Protein AF-A0A0K8PB11-F1 (afdb_monomer_lite)

Secondary structure (DSSP, 8-state):
--HHHHHHHHHHHHHHHHHHTTSS--S-----PPP-HHHHHHHTT--HHHHHHHHTS-HHHHHHHHTTTT---TTTSSSSSS---

Organism: NCBI:txid1678840

Radius of gyration: 20.56 Å; chains: 1; bounding box: 50×30×47 Å

pLDDT: mean 79.27, std 18.61, range [37.53, 96.06]

Structure (mmCIF, N/CA/C/O backbone):
data_AF-A0A0K8PB11-F1
#
_entry.id   AF-A0A0K8PB11-F1
#
loop_
_atom_site.group_PDB
_atom_site.id
_atom_site.type_symbol
_atom_site.label_atom_id
_atom_site.label_alt_id
_atom_site.label_comp_id
_atom_site.label_asym_id
_atom_site.label_entity_id
_atom_site.label_seq_id
_atom_site.pdbx_PDB_ins_code
_atom_site.Cartn_x
_atom_site.Cartn_y
_atom_site.Cartn_z
_atom_site.occupancy
_atom_site.B_iso_or_equiv
_atom_site.auth_seq_id
_atom_site.auth_comp_id
_atom_site.auth_asym_id
_atom_site.auth_atom_id
_atom_site.pdbx_PDB_model_num
ATOM 1 N N . MET A 1 1 ? 10.533 -21.710 -33.612 1.00 58.44 1 MET A N 1
ATOM 2 C CA . MET A 1 1 ? 9.920 -20.934 -32.506 1.00 58.44 1 MET A CA 1
ATOM 3 C C . MET A 1 1 ? 10.759 -20.989 -31.222 1.00 58.44 1 MET A C 1
ATOM 5 O O . MET A 1 1 ? 10.310 -21.515 -30.213 1.00 58.44 1 MET A O 1
ATOM 9 N N . LYS A 1 2 ? 11.985 -20.455 -31.243 1.00 62.25 2 LYS A N 1
ATOM 10 C CA . LYS A 1 2 ? 12.788 -20.207 -30.025 1.00 62.25 2 LYS A CA 1
ATOM 11 C C . LYS A 1 2 ? 13.532 -18.874 -30.134 1.00 62.25 2 LYS A C 1
ATOM 13 O O . LYS A 1 2 ? 13.569 -18.130 -29.166 1.00 62.25 2 LYS A O 1
ATOM 18 N N . ASN A 1 3 ? 14.005 -18.544 -31.336 1.00 77.31 3 ASN A N 1
ATOM 19 C CA . ASN A 1 3 ? 14.771 -17.322 -31.578 1.00 77.31 3 ASN A CA 1
ATOM 20 C C . ASN A 1 3 ? 13.914 -16.055 -31.475 1.00 77.31 3 ASN A C 1
ATOM 22 O O . ASN A 1 3 ? 14.279 -15.167 -30.731 1.00 77.31 3 ASN A O 1
ATOM 26 N N . GLU A 1 4 ? 12.739 -15.991 -32.107 1.00 88.12 4 GLU A N 1
ATOM 27 C CA . GLU A 1 4 ? 11.883 -14.786 -32.050 1.00 88.12 4 GLU A CA 1
ATOM 28 C C . GLU A 1 4 ? 11.462 -14.408 -30.622 1.00 88.12 4 GLU A C 1
ATOM 30 O O . GLU A 1 4 ? 11.446 -13.235 -30.263 1.00 88.12 4 GLU A O 1
ATOM 35 N N . LEU A 1 5 ? 11.170 -15.406 -29.781 1.00 90.31 5 LEU A N 1
ATOM 36 C CA . LEU A 1 5 ? 10.851 -15.171 -28.374 1.00 90.31 5 LEU A CA 1
ATOM 37 C C . LEU A 1 5 ? 12.078 -14.679 -27.597 1.00 90.31 5 LEU A C 1
ATOM 39 O O . LEU A 1 5 ? 11.960 -13.770 -26.783 1.00 90.31 5 LEU A O 1
ATOM 43 N N . PHE A 1 6 ? 13.245 -15.280 -27.838 1.00 91.50 6 PHE A N 1
ATOM 44 C CA . PHE A 1 6 ? 14.493 -14.878 -27.197 1.00 91.50 6 PHE A CA 1
ATOM 45 C C . PHE A 1 6 ? 14.882 -13.442 -27.571 1.00 91.50 6 PHE A C 1
ATOM 47 O O . PHE A 1 6 ? 15.143 -12.634 -26.683 1.00 91.50 6 PHE A O 1
ATOM 54 N N . GLU A 1 7 ? 14.819 -13.100 -28.859 1.00 94.25 7 GLU A N 1
ATOM 55 C CA . GLU A 1 7 ? 15.077 -11.743 -29.350 1.00 94.25 7 GLU A CA 1
ATOM 56 C C . GLU A 1 7 ? 14.092 -10.734 -28.748 1.00 94.25 7 GLU A C 1
ATOM 58 O O . GLU A 1 7 ? 14.509 -9.696 -28.234 1.00 94.25 7 GLU A O 1
ATOM 63 N N . GLY A 1 8 ? 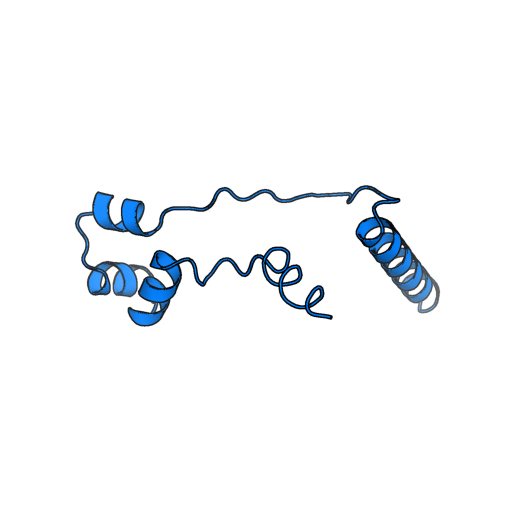12.797 -11.068 -28.697 1.00 93.19 8 GLY A N 1
ATOM 64 C CA . GLY A 1 8 ? 11.791 -10.207 -28.069 1.00 93.19 8 GLY A CA 1
ATOM 65 C C . GLY A 1 8 ? 12.033 -9.979 -26.571 1.00 93.19 8 GLY A C 1
ATOM 66 O O . GLY A 1 8 ? 11.802 -8.883 -26.055 1.00 93.19 8 GLY A O 1
ATOM 67 N N . LEU A 1 9 ? 12.557 -10.981 -25.857 1.00 94.75 9 LEU A N 1
ATOM 68 C CA . LEU A 1 9 ? 12.944 -10.830 -24.452 1.00 94.75 9 LEU A CA 1
ATOM 69 C C . LEU A 1 9 ? 14.167 -9.918 -24.299 1.00 94.75 9 LEU A C 1
ATOM 71 O O . LEU A 1 9 ? 14.137 -9.008 -23.466 1.00 94.75 9 LEU A O 1
ATOM 75 N N . CYS A 1 10 ? 15.208 -10.113 -25.112 1.00 94.62 10 CYS A N 1
ATOM 76 C CA . CYS A 1 10 ? 16.384 -9.242 -25.137 1.00 94.62 10 CYS A CA 1
ATOM 77 C C . CYS A 1 10 ? 16.005 -7.787 -25.441 1.00 94.62 10 CYS A C 1
ATOM 79 O O . CYS A 1 10 ? 16.478 -6.866 -24.769 1.00 94.62 10 CYS A O 1
ATOM 81 N N . GLU A 1 11 ? 15.099 -7.573 -26.393 1.00 94.75 11 GLU A N 1
ATOM 82 C CA . GLU A 1 11 ? 14.581 -6.248 -26.715 1.00 94.75 11 GLU A CA 1
ATOM 83 C C . GLU A 1 11 ? 13.844 -5.623 -25.520 1.00 94.75 11 GLU A C 1
ATOM 85 O O . GLU A 1 11 ? 14.141 -4.490 -25.135 1.00 94.75 11 GLU A O 1
ATOM 90 N N . SER A 1 12 ? 12.949 -6.373 -24.868 1.00 91.25 12 SER A N 1
ATOM 91 C CA . SER A 1 12 ? 12.206 -5.884 -23.697 1.00 91.25 12 SER A CA 1
ATOM 92 C C . SER A 1 12 ? 13.123 -5.486 -22.529 1.00 91.25 12 SER A C 1
ATOM 94 O O . SER A 1 12 ? 12.871 -4.489 -21.847 1.00 91.25 12 SER A O 1
ATOM 96 N N . LEU A 1 13 ? 14.233 -6.209 -22.329 1.00 94.25 13 LEU A N 1
ATOM 97 C CA . LEU A 1 13 ? 15.239 -5.886 -21.315 1.00 94.25 13 LEU A CA 1
ATOM 98 C C . LEU A 1 13 ? 15.991 -4.598 -21.6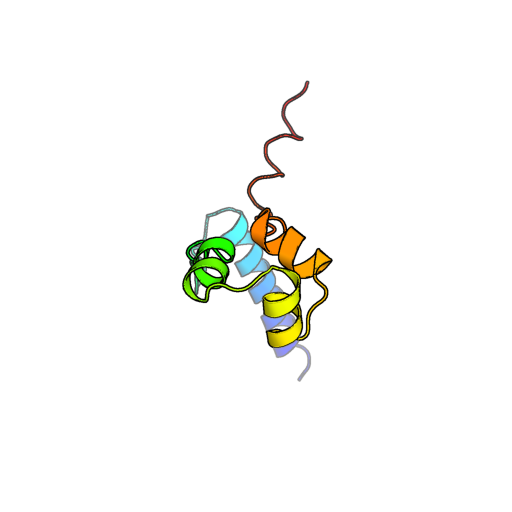55 1.00 94.25 13 LEU A C 1
ATOM 100 O O . LEU A 1 13 ? 16.163 -3.739 -20.790 1.00 94.25 13 LEU A O 1
ATOM 104 N N . ASN A 1 14 ? 16.387 -4.421 -22.916 1.00 94.81 14 ASN A N 1
ATOM 105 C CA . ASN A 1 14 ? 17.028 -3.187 -23.370 1.00 94.81 14 ASN A CA 1
ATOM 106 C C . ASN A 1 14 ? 16.100 -1.974 -23.207 1.00 94.81 14 ASN A C 1
ATOM 108 O O . ASN A 1 14 ? 16.532 -0.919 -22.732 1.00 94.81 14 ASN A O 1
ATOM 112 N N . GLN A 1 15 ? 14.812 -2.135 -23.523 1.00 93.00 15 GLN A N 1
ATOM 113 C CA . GLN A 1 15 ? 13.791 -1.112 -23.289 1.00 93.00 15 GLN A CA 1
ATOM 114 C C . GLN A 1 15 ? 13.652 -0.787 -21.792 1.00 93.00 15 GLN A C 1
ATOM 116 O O . GLN A 1 15 ? 13.612 0.388 -21.425 1.00 93.00 15 GLN A O 1
ATOM 121 N N . ALA A 1 16 ? 13.653 -1.796 -2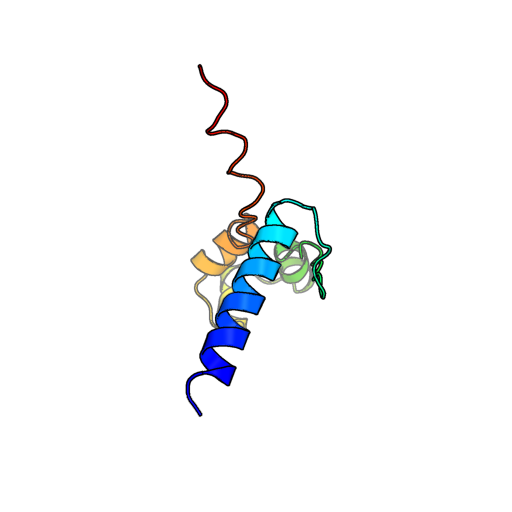0.913 1.00 90.56 16 ALA A N 1
ATOM 122 C CA . ALA A 1 16 ? 13.615 -1.593 -19.464 1.00 90.56 16 ALA A CA 1
ATOM 123 C C . ALA A 1 16 ? 14.838 -0.811 -18.947 1.00 90.56 16 ALA A C 1
ATOM 125 O O . ALA A 1 16 ? 14.681 0.116 -18.150 1.00 90.56 16 ALA A O 1
ATOM 126 N N . ILE A 1 17 ? 16.043 -1.117 -19.445 1.00 92.06 17 ILE A N 1
ATOM 127 C CA . ILE A 1 17 ? 17.278 -0.396 -19.092 1.00 92.06 17 ILE A CA 1
ATOM 128 C C . ILE A 1 17 ? 17.205 1.072 -19.537 1.00 92.06 17 ILE A C 1
ATOM 130 O O . ILE A 1 17 ? 17.580 1.966 -18.777 1.00 92.06 17 ILE A O 1
ATOM 134 N N . ALA A 1 18 ? 16.722 1.340 -20.752 1.00 91.88 18 ALA A N 1
ATOM 135 C CA . ALA A 1 18 ? 16.568 2.704 -21.261 1.00 91.88 18 ALA A CA 1
ATOM 136 C C . ALA A 1 18 ? 15.533 3.514 -20.458 1.00 91.88 18 ALA A C 1
ATOM 138 O O . ALA A 1 18 ? 15.735 4.700 -20.190 1.00 91.88 18 ALA A O 1
ATOM 139 N N . ILE A 1 19 ? 14.445 2.866 -20.026 1.00 90.44 19 ILE A N 1
ATOM 140 C CA . ILE A 1 19 ? 13.436 3.474 -19.152 1.00 90.44 19 ILE A CA 1
ATOM 141 C C . ILE A 1 19 ? 14.031 3.831 -17.785 1.00 90.44 19 ILE A C 1
ATOM 143 O O . ILE A 1 19 ? 13.809 4.939 -17.297 1.00 90.44 19 ILE A O 1
ATOM 147 N N . GLU A 1 20 ? 14.810 2.932 -17.179 1.00 86.94 20 GLU A N 1
ATOM 148 C CA . GLU A 1 20 ? 15.434 3.181 -15.872 1.00 86.94 20 GLU A CA 1
ATOM 149 C C . GLU A 1 20 ? 16.484 4.300 -15.939 1.00 86.94 20 GLU A C 1
ATOM 151 O O . GLU A 1 20 ? 16.539 5.155 -15.057 1.00 86.94 20 GLU A O 1
ATOM 156 N N . LYS A 1 21 ? 17.258 4.368 -17.033 1.00 89.69 21 LYS A N 1
ATOM 157 C CA . LYS A 1 21 ? 18.215 5.459 -17.302 1.00 89.69 21 LYS A CA 1
ATOM 158 C C . LYS A 1 21 ? 17.545 6.788 -17.683 1.00 89.69 21 LYS A C 1
ATOM 160 O O . LYS A 1 21 ? 18.238 7.789 -17.842 1.00 89.69 21 LYS A O 1
ATOM 165 N N . GLY A 1 22 ? 16.222 6.810 -17.858 1.00 88.00 22 GLY A N 1
ATOM 166 C CA . GLY A 1 22 ? 15.460 8.000 -18.243 1.00 88.00 22 GLY A CA 1
ATOM 167 C C . GLY A 1 22 ? 15.634 8.431 -19.703 1.00 88.00 22 GLY A C 1
ATOM 168 O O . GLY A 1 22 ? 15.137 9.491 -20.082 1.00 88.00 22 GLY A O 1
ATOM 169 N N . THR A 1 23 ? 16.305 7.625 -20.531 1.00 89.31 23 THR A N 1
ATOM 170 C CA . THR A 1 23 ? 16.510 7.902 -21.962 1.00 89.31 23 THR A CA 1
ATOM 171 C C . THR A 1 23 ? 15.306 7.498 -22.814 1.00 89.31 23 THR A C 1
ATOM 173 O O . THR A 1 23 ? 15.149 7.996 -23.927 1.00 89.31 23 THR A O 1
ATOM 176 N N . ALA A 1 24 ? 14.420 6.648 -22.283 1.00 88.25 24 ALA A N 1
ATOM 177 C CA . ALA A 1 24 ? 13.138 6.291 -22.883 1.00 88.25 24 ALA A CA 1
ATOM 178 C C . ALA A 1 24 ? 11.977 6.504 -21.897 1.00 88.25 24 ALA A C 1
ATOM 180 O O . ALA A 1 24 ? 12.119 6.341 -20.684 1.00 88.25 24 ALA A O 1
ATOM 181 N N . LYS A 1 25 ? 10.792 6.863 -22.410 1.00 86.50 25 LYS A N 1
ATOM 182 C CA . LYS A 1 25 ? 9.575 6.988 -21.591 1.00 86.50 25 LYS A CA 1
ATOM 183 C C . LYS A 1 25 ? 8.879 5.622 -21.481 1.00 86.50 25 LYS A C 1
ATOM 185 O O . LYS A 1 25 ? 8.722 4.962 -22.505 1.00 86.50 25 LYS A O 1
ATOM 190 N N . PRO A 1 26 ? 8.405 5.212 -20.287 1.00 87.38 26 PRO A N 1
ATOM 191 C CA . PRO A 1 26 ? 7.575 4.019 -20.156 1.00 87.38 26 PRO A CA 1
ATOM 192 C C . PRO A 1 26 ? 6.321 4.123 -21.023 1.00 87.38 26 PRO A C 1
ATOM 194 O O . PRO A 1 26 ? 5.697 5.185 -21.071 1.00 87.38 26 PRO A O 1
ATOM 197 N N . SER A 1 27 ? 5.914 3.010 -21.633 1.00 86.69 27 SER A N 1
ATOM 198 C CA . SER A 1 27 ? 4.684 2.940 -22.431 1.00 86.69 27 SER A CA 1
ATOM 199 C C . SER A 1 27 ? 3.426 3.195 -21.596 1.00 86.69 27 SER A C 1
ATOM 201 O O . SER A 1 27 ? 2.447 3.742 -22.100 1.00 86.69 27 SER A O 1
ATOM 203 N N . ARG A 1 28 ? 3.444 2.819 -20.309 1.00 83.50 28 ARG A N 1
ATOM 204 C CA . ARG A 1 28 ? 2.348 3.028 -19.355 1.00 83.50 28 ARG A CA 1
ATOM 205 C C . ARG A 1 28 ? 2.898 3.416 -17.988 1.00 83.50 28 ARG A C 1
ATOM 207 O O . ARG A 1 28 ? 3.883 2.850 -17.519 1.00 83.50 28 ARG A O 1
ATOM 214 N N . LYS A 1 29 ? 2.231 4.369 -17.340 1.00 80.50 29 LYS A N 1
ATOM 215 C CA . LYS A 1 29 ? 2.458 4.736 -15.941 1.00 80.50 29 LYS A CA 1
ATOM 216 C C . LYS A 1 29 ? 1.134 4.620 -15.204 1.00 80.50 29 LYS A C 1
ATOM 218 O O . LYS A 1 29 ? 0.132 5.145 -15.676 1.00 80.50 29 LYS A O 1
ATOM 223 N N . PHE A 1 30 ? 1.151 3.953 -14.058 1.00 77.06 30 PHE A N 1
ATOM 224 C CA . PHE A 1 30 ? 0.013 3.910 -13.152 1.00 77.06 30 PHE A CA 1
ATOM 225 C C . PHE A 1 30 ? 0.311 4.829 -11.975 1.00 77.06 30 PHE A C 1
ATOM 227 O O . PHE A 1 30 ? 1.275 4.615 -11.240 1.00 77.06 30 PHE A O 1
ATOM 234 N N . THR A 1 31 ? -0.483 5.884 -11.842 1.00 73.94 31 THR A N 1
ATOM 235 C CA . THR A 1 31 ? -0.480 6.759 -10.672 1.00 73.94 31 THR A CA 1
ATOM 236 C C . THR A 1 31 ? -1.639 6.346 -9.783 1.00 73.94 31 THR A C 1
ATOM 238 O O . THR A 1 31 ? -2.777 6.285 -10.247 1.00 73.94 31 THR A O 1
ATOM 241 N N . TYR A 1 32 ? -1.348 6.053 -8.521 1.00 68.62 32 TYR A N 1
ATOM 242 C CA . TYR A 1 32 ? -2.362 5.772 -7.516 1.00 68.62 32 TYR A CA 1
ATOM 243 C C . TYR A 1 32 ? -2.285 6.855 -6.457 1.00 68.62 32 TYR A C 1
ATOM 245 O O . TYR A 1 32 ? -1.220 7.081 -5.882 1.00 68.62 32 TYR A O 1
ATOM 253 N N . GLU A 1 33 ? -3.413 7.506 -6.203 1.00 70.12 33 GLU A N 1
ATOM 254 C CA . GLU A 1 33 ? -3.523 8.386 -5.051 1.00 70.12 33 GLU A CA 1
ATOM 255 C C . GLU A 1 33 ? -3.523 7.535 -3.776 1.00 70.12 33 GLU A C 1
ATOM 257 O O . GLU A 1 33 ? -4.203 6.500 -3.730 1.00 70.12 33 GLU A O 1
ATOM 262 N N . PRO A 1 34 ? -2.762 7.923 -2.740 1.00 70.25 34 PRO A N 1
ATOM 263 C CA . PRO A 1 34 ? -2.781 7.215 -1.474 1.00 70.25 34 PRO A CA 1
ATOM 264 C C . PRO A 1 34 ? -4.192 7.276 -0.881 1.00 70.25 34 PRO A C 1
ATOM 266 O O . PRO A 1 34 ? -4.713 8.342 -0.554 1.00 70.25 34 PRO A O 1
ATOM 269 N N . ILE A 1 35 ? -4.822 6.109 -0.747 1.00 79.06 35 ILE A N 1
ATOM 270 C CA . ILE A 1 35 ? -6.144 5.985 -0.139 1.00 79.06 35 ILE A CA 1
ATOM 271 C C . ILE A 1 35 ? -5.986 6.015 1.381 1.00 79.06 35 ILE A C 1
ATOM 273 O O . ILE A 1 35 ? -5.265 5.203 1.962 1.00 79.06 35 ILE A O 1
ATOM 277 N N . ASP A 1 36 ? -6.714 6.917 2.035 1.00 83.25 36 ASP A N 1
ATOM 278 C CA . ASP A 1 36 ? -6.802 6.957 3.491 1.00 83.25 36 ASP A CA 1
ATOM 279 C C . ASP A 1 36 ? -7.806 5.906 3.987 1.00 83.25 36 ASP A C 1
ATOM 281 O O . ASP A 1 36 ? -9.013 6.135 4.110 1.00 83.25 36 ASP A O 1
ATOM 285 N N . ILE A 1 37 ? -7.284 4.710 4.246 1.00 86.75 37 ILE A N 1
ATOM 286 C CA . ILE A 1 37 ? -8.064 3.553 4.698 1.00 86.75 37 ILE A CA 1
ATOM 287 C C . ILE A 1 37 ? -8.713 3.827 6.063 1.00 86.75 37 ILE A C 1
ATOM 289 O O . ILE A 1 37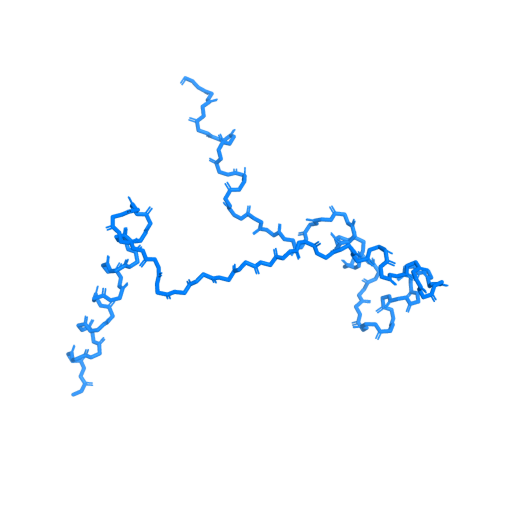 ? -9.814 3.338 6.326 1.00 86.75 37 ILE A O 1
ATOM 293 N N . ARG A 1 38 ? -8.085 4.662 6.906 1.00 87.69 38 ARG A N 1
ATOM 294 C CA . ARG A 1 38 ? -8.638 5.057 8.205 1.00 87.69 38 ARG A CA 1
ATOM 295 C C . ARG A 1 38 ? -9.906 5.883 8.019 1.00 87.69 38 ARG A C 1
ATOM 297 O O . ARG A 1 38 ? -10.920 5.553 8.629 1.00 87.69 38 ARG A O 1
ATOM 304 N N . LYS A 1 39 ? -9.886 6.880 7.126 1.00 89.12 39 LYS A N 1
ATOM 305 C CA . LYS A 1 39 ? -11.083 7.679 6.801 1.00 89.12 39 LYS A CA 1
ATOM 306 C C . LYS A 1 39 ? -12.227 6.826 6.268 1.00 89.12 39 LYS A C 1
ATOM 308 O O . LYS A 1 39 ? -13.378 7.063 6.623 1.00 89.12 39 LYS A O 1
ATOM 313 N N . ILE A 1 40 ? -11.932 5.823 5.438 1.00 90.25 40 ILE A N 1
ATOM 314 C CA . ILE A 1 40 ? -12.960 4.899 4.936 1.00 90.25 40 ILE A CA 1
ATOM 315 C C . ILE A 1 40 ? -13.571 4.108 6.094 1.00 90.25 40 ILE A C 1
ATOM 317 O O . ILE A 1 40 ? -14.791 4.030 6.198 1.00 90.25 40 ILE A O 1
ATOM 321 N N . ARG A 1 41 ? -12.743 3.555 6.986 1.00 93.31 41 ARG A N 1
ATOM 322 C CA . ARG A 1 41 ? -13.225 2.821 8.161 1.00 93.31 41 ARG A CA 1
ATOM 323 C C . ARG A 1 41 ? -14.097 3.699 9.065 1.00 93.31 41 ARG A C 1
ATOM 325 O O . ARG A 1 41 ? -15.160 3.255 9.493 1.00 93.31 41 ARG A O 1
ATOM 332 N N . GLU A 1 42 ? -13.644 4.918 9.351 1.00 91.44 42 GLU A N 1
ATOM 333 C CA . GLU A 1 42 ? -14.339 5.880 10.217 1.00 91.44 42 GLU A CA 1
ATOM 334 C C . GLU A 1 42 ? -15.660 6.353 9.613 1.00 91.44 42 GLU A C 1
ATOM 336 O O . GLU A 1 42 ? -16.645 6.435 10.331 1.00 91.44 42 GLU A O 1
ATOM 341 N N . LYS A 1 43 ? -15.736 6.539 8.289 1.00 94.38 43 LYS A N 1
ATOM 342 C CA . LYS A 1 43 ? -16.994 6.848 7.587 1.00 94.38 43 LYS A CA 1
ATOM 343 C C . LYS A 1 43 ? -18.088 5.793 7.807 1.00 94.38 43 LYS A C 1
ATOM 345 O O . LYS A 1 43 ? -19.267 6.087 7.641 1.00 94.38 43 LYS A O 1
ATOM 350 N N . HIS A 1 44 ? -17.698 4.562 8.121 1.00 91.94 44 HIS A N 1
ATOM 351 C CA . HIS A 1 44 ? -18.618 3.461 8.384 1.00 91.94 44 HIS A CA 1
ATOM 352 C C . HIS A 1 44 ? -18.825 3.185 9.882 1.00 91.94 44 HIS A C 1
ATOM 354 O O . HIS A 1 44 ? -19.481 2.197 10.206 1.00 91.94 44 HIS A O 1
ATOM 360 N N . ASP A 1 45 ? -18.264 4.006 10.780 1.00 93.19 45 ASP A N 1
ATOM 361 C CA . ASP A 1 45 ? -18.338 3.845 12.241 1.00 93.19 45 ASP A CA 1
ATOM 362 C C . ASP A 1 45 ? -17.881 2.459 12.734 1.00 93.19 45 ASP A C 1
ATOM 364 O O . ASP A 1 45 ? -18.404 1.888 13.693 1.00 93.19 45 ASP A O 1
ATOM 368 N N . LEU A 1 46 ? -16.878 1.883 12.060 1.00 93.69 46 LEU A N 1
ATOM 369 C CA . LEU A 1 46 ? -16.366 0.552 12.379 1.00 93.69 46 LEU A CA 1
ATOM 370 C C . LEU A 1 46 ? -15.075 0.616 13.193 1.00 93.69 46 LEU A C 1
ATOM 372 O O . LEU A 1 46 ? -14.127 1.342 12.875 1.00 93.69 46 LEU A O 1
ATOM 376 N N . SER A 1 47 ? -14.979 -0.249 14.202 1.00 94.56 47 SER A N 1
ATOM 377 C CA . SER A 1 47 ? -13.696 -0.547 14.841 1.00 94.56 47 SER A CA 1
ATOM 378 C C . SER A 1 47 ? -12.760 -1.279 13.874 1.00 94.56 47 SER A C 1
ATOM 380 O O . SER A 1 47 ? -13.194 -1.946 12.931 1.00 94.56 47 SER A O 1
ATOM 382 N N . GLN A 1 48 ? -11.453 -1.225 14.144 1.00 92.81 48 GLN A N 1
ATOM 383 C CA . GLN A 1 48 ? -10.445 -1.921 13.337 1.00 92.81 48 GLN A CA 1
ATOM 384 C C . GLN A 1 48 ? -10.738 -3.426 13.213 1.00 92.81 48 GLN A C 1
ATOM 386 O O . GLN A 1 48 ? -10.626 -3.993 12.132 1.00 92.81 48 GLN A O 1
ATOM 391 N N . LYS A 1 49 ? -11.190 -4.079 14.293 1.00 95.06 49 LYS A N 1
ATOM 392 C CA . LYS A 1 49 ? -11.554 -5.505 14.266 1.00 95.06 49 LYS A CA 1
ATOM 393 C C . LYS A 1 49 ? -12.763 -5.773 13.367 1.00 95.06 49 LYS A C 1
ATOM 395 O O . LYS A 1 49 ? -12.726 -6.698 12.567 1.00 95.06 49 LYS A O 1
ATOM 400 N N . GLN A 1 50 ? -13.815 -4.960 13.466 1.00 94.81 50 GLN A N 1
ATOM 401 C CA . GLN A 1 50 ? -15.016 -5.128 12.639 1.00 94.81 50 GLN A CA 1
ATOM 402 C C . GLN A 1 50 ? -14.723 -4.885 11.155 1.00 94.81 50 GLN A C 1
ATOM 404 O O . GLN A 1 50 ? -15.202 -5.634 10.306 1.00 94.81 50 GLN A O 1
ATOM 409 N N . PHE A 1 51 ? -13.919 -3.868 10.845 1.00 94.94 51 PHE A N 1
ATOM 410 C CA . PHE A 1 51 ? -13.519 -3.566 9.474 1.00 94.94 51 PHE A CA 1
ATOM 411 C C . PHE A 1 51 ? -12.618 -4.663 8.890 1.00 94.94 51 PHE A C 1
ATOM 413 O O . PHE A 1 51 ? -12.873 -5.138 7.788 1.00 94.94 51 PHE A O 1
ATOM 420 N N . ALA A 1 52 ? -11.638 -5.150 9.659 1.00 94.88 52 ALA A N 1
ATOM 421 C CA . ALA A 1 52 ? -10.778 -6.264 9.258 1.00 94.88 52 ALA A CA 1
ATOM 422 C C . ALA A 1 52 ? -11.576 -7.554 9.003 1.00 94.88 52 ALA A C 1
ATOM 424 O O . ALA A 1 52 ? -11.378 -8.201 7.977 1.00 94.88 52 ALA A O 1
ATOM 425 N N . ASN A 1 53 ? -12.542 -7.871 9.872 1.00 96.06 53 ASN A N 1
ATOM 426 C CA . ASN A 1 53 ? -13.423 -9.027 9.700 1.00 96.06 53 ASN A CA 1
ATOM 427 C C . ASN A 1 53 ? -14.270 -8.926 8.423 1.00 96.06 53 ASN A C 1
ATOM 429 O O . ASN A 1 53 ? -14.414 -9.916 7.714 1.00 96.06 53 ASN A O 1
ATOM 433 N N . LYS A 1 54 ? -14.798 -7.736 8.096 1.00 93.12 54 LYS A N 1
ATOM 434 C CA . LYS A 1 54 ? -15.549 -7.511 6.846 1.00 93.12 54 LYS A CA 1
ATOM 435 C C . LYS A 1 54 ? -14.680 -7.672 5.598 1.00 93.12 54 LYS A C 1
ATOM 437 O O . LYS A 1 54 ? -15.184 -8.107 4.571 1.00 93.12 54 LYS A O 1
ATOM 442 N N . LEU A 1 55 ? -13.399 -7.325 5.694 1.00 91.12 55 LEU A N 1
ATOM 443 C CA . LEU A 1 55 ? -12.425 -7.473 4.611 1.00 91.12 55 LEU A CA 1
ATOM 444 C C . LEU A 1 55 ? -11.772 -8.865 4.560 1.00 91.12 55 LEU A C 1
ATOM 446 O O . LEU A 1 55 ? -11.012 -9.134 3.635 1.00 91.12 55 LEU A O 1
ATOM 450 N N . GLY A 1 56 ? -12.032 -9.742 5.536 1.00 93.44 56 GLY A N 1
ATOM 451 C CA . GLY A 1 56 ? -11.413 -11.069 5.608 1.00 93.44 56 GLY A CA 1
ATOM 452 C C . GLY A 1 56 ? -9.903 -11.038 5.877 1.00 93.44 56 GLY A C 1
ATOM 453 O O . GLY A 1 56 ? -9.190 -11.957 5.484 1.00 93.44 56 GLY A O 1
ATOM 454 N N . ILE A 1 57 ? -9.400 -9.984 6.526 1.00 93.06 57 ILE A N 1
ATOM 455 C CA . ILE A 1 57 ? -7.976 -9.819 6.854 1.00 93.06 57 ILE A CA 1
ATOM 456 C C . ILE A 1 57 ? -7.758 -9.786 8.363 1.00 93.06 57 ILE A C 1
ATOM 458 O O . ILE A 1 57 ? -8.671 -9.540 9.148 1.00 93.06 57 ILE A O 1
ATOM 462 N N . SER A 1 58 ? -6.511 -9.985 8.787 1.00 93.38 58 SER A N 1
ATOM 463 C CA . SER A 1 58 ? -6.169 -9.828 10.198 1.00 93.38 58 SER A CA 1
ATOM 464 C C . SER A 1 58 ? -6.210 -8.346 10.626 1.00 93.38 58 SER A C 1
ATOM 466 O O . SER A 1 58 ? -5.845 -7.461 9.839 1.00 93.38 58 SER A O 1
ATOM 468 N N . PRO A 1 59 ? -6.575 -8.032 11.885 1.00 92.06 59 PRO A N 1
ATOM 469 C CA . PRO A 1 59 ? -6.507 -6.663 12.400 1.00 92.06 59 PRO A CA 1
ATOM 470 C C . PRO A 1 59 ? -5.096 -6.056 12.346 1.00 92.06 59 PRO A C 1
ATOM 472 O O . PRO A 1 59 ? -4.955 -4.845 12.198 1.00 92.06 59 PRO A O 1
ATOM 475 N N . SER A 1 60 ? -4.042 -6.877 12.439 1.00 89.94 60 SER A N 1
ATOM 476 C CA . SER A 1 60 ? -2.656 -6.422 12.271 1.00 89.94 60 SER A CA 1
ATOM 477 C C . SER A 1 60 ? -2.353 -6.016 10.829 1.00 89.94 60 SER A C 1
ATOM 479 O O . SER A 1 60 ? -1.688 -5.003 10.628 1.00 89.94 60 SER A O 1
ATOM 481 N N . THR A 1 61 ? -2.888 -6.729 9.833 1.00 88.56 61 THR A N 1
ATOM 482 C CA . THR A 1 61 ? -2.803 -6.330 8.419 1.00 88.56 61 THR A CA 1
ATOM 483 C C . THR A 1 61 ? -3.451 -4.965 8.203 1.00 88.56 61 THR A C 1
ATOM 485 O O . THR A 1 61 ? -2.815 -4.070 7.652 1.00 88.56 61 THR A O 1
ATOM 488 N N . LEU A 1 62 ? -4.672 -4.768 8.708 1.00 90.75 62 LEU A N 1
ATOM 489 C CA . LEU A 1 62 ? -5.363 -3.482 8.607 1.00 90.75 62 LEU A CA 1
ATOM 490 C C . LEU A 1 62 ? -4.607 -2.355 9.327 1.00 90.75 62 LEU A C 1
ATOM 492 O O . LEU A 1 62 ? -4.524 -1.239 8.823 1.00 90.75 62 LEU A O 1
ATOM 496 N N . ARG A 1 63 ? -4.004 -2.639 10.485 1.00 89.06 63 ARG A N 1
ATOM 497 C CA . ARG A 1 63 ? -3.162 -1.668 11.193 1.00 89.06 63 ARG A CA 1
ATOM 498 C C . ARG A 1 63 ? -1.955 -1.247 10.364 1.00 89.06 63 ARG A C 1
ATOM 500 O O . ARG A 1 63 ? -1.680 -0.056 10.275 1.00 89.06 63 ARG A O 1
ATOM 507 N N . ASN A 1 64 ? -1.277 -2.197 9.725 1.00 85.88 64 ASN A N 1
ATOM 508 C CA . ASN A 1 64 ? -0.153 -1.902 8.837 1.00 85.88 64 ASN A CA 1
ATOM 509 C C . ASN A 1 64 ? -0.598 -1.043 7.644 1.00 85.88 64 ASN A C 1
ATOM 511 O O . ASN A 1 64 ? 0.146 -0.171 7.202 1.00 85.88 64 ASN A O 1
ATOM 515 N N . TRP A 1 65 ? -1.817 -1.259 7.144 1.00 85.19 65 TRP A N 1
ATOM 516 C CA . TRP A 1 65 ? -2.401 -0.463 6.066 1.00 85.19 65 TRP A CA 1
ATOM 517 C C . TRP A 1 65 ? -2.683 0.976 6.512 1.00 85.19 65 TRP A C 1
ATOM 519 O O . TRP A 1 65 ? -2.234 1.915 5.862 1.00 85.19 65 TRP A O 1
ATOM 529 N N . GLU A 1 66 ? -3.344 1.158 7.658 1.00 85.50 66 GLU A N 1
ATOM 530 C CA . GLU A 1 66 ? -3.634 2.483 8.230 1.00 85.50 66 GLU A CA 1
ATOM 531 C C . GLU A 1 66 ? -2.379 3.244 8.694 1.00 85.50 66 GLU A C 1
ATOM 533 O O . GLU A 1 66 ? -2.424 4.460 8.863 1.00 85.50 66 GLU A O 1
ATOM 538 N N . GLN A 1 67 ? -1.265 2.545 8.924 1.00 80.88 67 GLN A N 1
ATOM 539 C CA . GLN A 1 67 ? 0.040 3.127 9.266 1.00 80.88 67 GLN A CA 1
ATOM 540 C C . GLN A 1 67 ? 0.935 3.351 8.033 1.00 80.88 67 GLN A C 1
ATOM 542 O O . GLN A 1 67 ? 2.106 3.688 8.178 1.00 80.88 67 GLN A O 1
ATOM 547 N N . GLY A 1 68 ? 0.408 3.163 6.817 1.00 70.31 68 GLY A N 1
ATOM 548 C CA . GLY A 1 68 ? 1.121 3.461 5.570 1.00 70.31 68 GLY A CA 1
ATOM 549 C C . GLY A 1 68 ? 2.144 2.406 5.133 1.00 70.31 68 GLY A C 1
ATOM 550 O O . GLY A 1 68 ? 2.886 2.633 4.184 1.00 70.31 68 GLY A O 1
ATOM 551 N N . SER A 1 69 ? 2.181 1.228 5.765 1.00 60.41 69 SER A N 1
ATOM 552 C CA . SER A 1 69 ? 3.177 0.189 5.454 1.00 60.41 69 SER A CA 1
ATOM 553 C C . SER A 1 69 ? 2.862 -0.655 4.210 1.00 60.41 69 SER A C 1
ATOM 555 O O . SER A 1 69 ? 3.679 -1.494 3.836 1.00 60.41 69 SER A O 1
ATOM 557 N N . VAL A 1 70 ? 1.714 -0.462 3.543 1.00 58.59 70 VAL A N 1
ATOM 558 C CA . VAL A 1 70 ? 1.348 -1.249 2.338 1.00 58.59 70 VAL A CA 1
ATOM 559 C C . VAL A 1 70 ? 1.349 -0.438 1.036 1.00 58.59 70 VAL A C 1
ATOM 561 O O . VAL A 1 70 ? 0.908 -0.905 -0.007 1.00 58.59 70 VAL A O 1
ATOM 564 N N . TYR A 1 71 ? 2.036 0.705 1.032 1.00 51.53 71 TYR A N 1
ATOM 565 C CA . TYR A 1 71 ? 2.695 1.191 -0.180 1.00 51.53 71 TYR A CA 1
ATOM 566 C C . TYR A 1 71 ? 4.209 1.125 0.035 1.00 51.53 71 TYR A C 1
ATOM 568 O O . TYR A 1 71 ? 4.819 2.061 0.550 1.00 51.53 71 TYR A O 1
ATOM 576 N N . ARG A 1 72 ? 4.852 0.011 -0.354 1.00 45.41 72 ARG A N 1
ATOM 577 C CA . ARG A 1 72 ? 6.304 0.036 -0.590 1.00 45.41 72 ARG A CA 1
ATOM 578 C C . ARG A 1 72 ? 6.543 0.931 -1.806 1.00 45.41 72 ARG A C 1
ATOM 580 O O . ARG A 1 72 ? 6.640 0.445 -2.927 1.00 45.41 72 ARG A O 1
ATOM 587 N N . ASN A 1 73 ? 6.661 2.239 -1.582 1.00 46.28 73 ASN A N 1
ATOM 588 C CA . ASN A 1 73 ? 7.356 3.104 -2.518 1.00 46.28 73 ASN A CA 1
ATOM 589 C C . ASN A 1 73 ? 8.829 2.681 -2.517 1.00 46.28 73 ASN A C 1
ATOM 591 O O . ASN A 1 73 ? 9.623 3.147 -1.698 1.00 46.28 73 ASN A O 1
ATOM 595 N N . THR A 1 74 ? 9.210 1.793 -3.427 1.00 46.03 74 THR A N 1
ATOM 596 C CA . THR A 1 74 ? 10.610 1.400 -3.621 1.00 46.03 74 THR A CA 1
ATOM 597 C C . THR A 1 74 ? 11.500 2.568 -4.064 1.00 46.03 74 THR A C 1
ATOM 599 O O . THR A 1 74 ? 12.716 2.419 -4.048 1.00 46.03 74 THR A O 1
ATOM 602 N N . LYS A 1 75 ? 10.948 3.753 -4.381 1.00 49.88 75 LYS A N 1
ATOM 603 C CA . LYS A 1 75 ? 11.732 4.940 -4.759 1.00 49.88 75 LYS A CA 1
ATOM 604 C C . LYS A 1 75 ? 12.047 5.907 -3.607 1.00 49.88 75 LYS A C 1
ATOM 606 O O . LYS A 1 75 ? 12.918 6.753 -3.788 1.00 49.88 75 LYS A O 1
ATOM 611 N N . SER A 1 76 ? 11.414 5.792 -2.432 1.00 43.97 76 SER A N 1
ATOM 612 C CA . SER A 1 76 ? 11.676 6.716 -1.303 1.00 43.97 76 SER A CA 1
ATOM 613 C C . SER A 1 76 ? 12.782 6.261 -0.343 1.00 43.97 76 SER A C 1
ATOM 615 O O . SER A 1 76 ? 13.473 7.115 0.196 1.00 43.97 76 SER A O 1
ATOM 617 N N . ASN A 1 77 ? 13.029 4.955 -0.183 1.00 44.31 77 ASN A N 1
ATOM 618 C CA . ASN A 1 77 ? 14.049 4.448 0.757 1.00 44.31 77 ASN A CA 1
ATOM 619 C C . ASN A 1 77 ? 15.419 4.133 0.130 1.00 44.31 77 ASN A C 1
ATOM 621 O O . ASN A 1 77 ? 16.307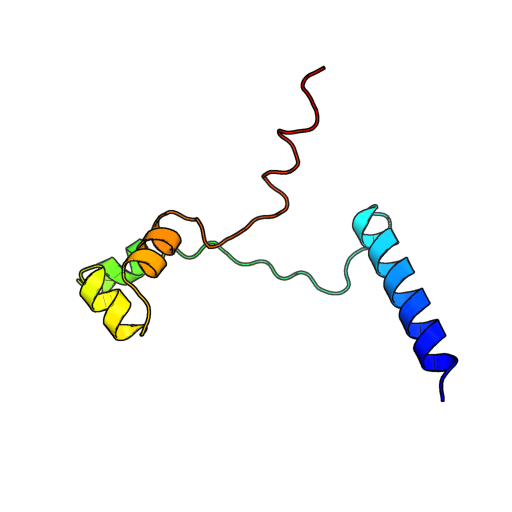 3.672 0.833 1.00 44.31 77 ASN A O 1
ATOM 625 N N . MET A 1 78 ? 15.626 4.388 -1.167 1.00 43.28 78 MET A N 1
ATOM 626 C CA . MET A 1 78 ? 16.938 4.197 -1.815 1.00 43.28 78 MET A CA 1
ATOM 627 C C . MET A 1 78 ? 17.826 5.453 -1.803 1.00 43.28 78 MET A C 1
ATOM 629 O O . MET A 1 78 ? 19.001 5.367 -2.141 1.00 43.28 78 MET A O 1
ATOM 633 N N . ARG A 1 79 ? 17.304 6.622 -1.399 1.00 44.81 79 ARG A N 1
ATOM 634 C CA . ARG A 1 79 ? 18.085 7.874 -1.344 1.00 44.81 79 ARG A CA 1
ATOM 635 C C . ARG A 1 79 ? 18.787 8.135 -0.009 1.00 44.81 79 ARG A C 1
ATOM 637 O O . ARG A 1 79 ? 19.687 8.963 0.013 1.00 44.81 79 ARG A O 1
ATOM 644 N N . SER A 1 80 ? 18.431 7.440 1.075 1.00 37.53 80 SE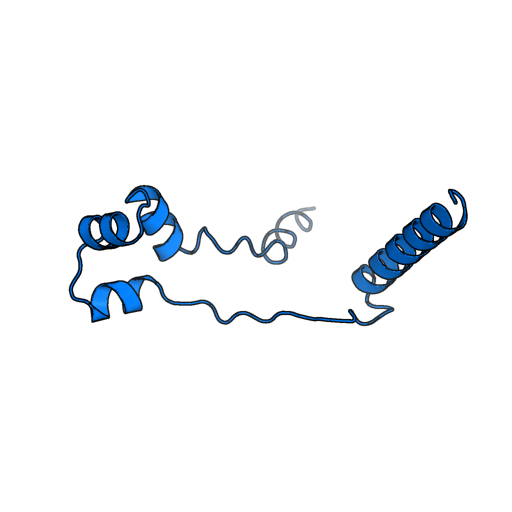R A N 1
ATOM 645 C CA . SER A 1 80 ? 19.060 7.653 2.391 1.00 37.53 80 SER A CA 1
ATOM 646 C C . SER A 1 80 ? 20.205 6.684 2.711 1.00 37.53 80 SER A C 1
ATOM 648 O O . SER A 1 80 ? 20.746 6.754 3.807 1.00 37.53 80 SER A O 1
ATOM 650 N N . THR A 1 81 ? 20.578 5.777 1.800 1.00 41.81 81 THR A N 1
ATOM 651 C CA . THR A 1 81 ? 21.638 4.769 2.041 1.00 41.81 81 THR A CA 1
ATOM 652 C C . THR A 1 81 ? 22.888 4.982 1.180 1.00 41.81 81 THR A C 1
ATOM 654 O O . THR A 1 81 ? 23.786 4.154 1.209 1.00 41.81 81 THR A O 1
ATOM 657 N N . LEU A 1 82 ? 22.976 6.071 0.405 1.00 39.88 82 LEU A N 1
ATOM 658 C CA . LEU A 1 82 ? 24.114 6.309 -0.501 1.00 39.88 82 LEU A CA 1
ATOM 659 C C . LEU A 1 82 ? 24.787 7.682 -0.367 1.00 39.88 82 LEU A C 1
ATOM 661 O O . LEU A 1 82 ? 25.564 8.051 -1.237 1.00 39.88 82 LEU A O 1
ATOM 665 N N . ILE A 1 83 ? 24.538 8.432 0.710 1.00 42.25 83 ILE A N 1
ATOM 666 C CA . ILE A 1 83 ? 25.371 9.596 1.054 1.00 42.25 83 ILE A CA 1
ATOM 667 C C . ILE A 1 83 ? 25.586 9.596 2.566 1.00 42.25 83 ILE A C 1
ATOM 669 O O . ILE A 1 83 ? 24.836 10.196 3.334 1.00 42.25 83 ILE A O 1
ATOM 673 N N . SER A 1 84 ? 26.579 8.830 2.994 1.00 39.88 84 SER A N 1
ATOM 674 C CA . SER A 1 84 ? 27.235 8.931 4.298 1.00 39.88 84 SER A CA 1
ATOM 675 C C . SER A 1 84 ? 28.640 8.367 4.126 1.00 39.88 84 SER A C 1
ATOM 677 O O . SER A 1 84 ? 28.925 7.292 4.633 1.00 39.88 84 SER A O 1
ATOM 679 N N . GLU A 1 85 ? 29.431 9.045 3.295 1.00 37.75 85 GLU A N 1
ATOM 680 C CA . GLU A 1 85 ? 30.900 9.153 3.314 1.00 37.75 85 GLU A CA 1
ATOM 681 C C . GLU A 1 85 ? 31.339 10.105 2.195 1.00 37.75 85 GLU A C 1
ATOM 683 O O . GLU A 1 85 ? 30.814 9.975 1.063 1.00 37.75 85 GLU A O 1
#

InterPro domains:
  IPR001387 Cro/C1-type, helix-turn-helix domain [PF01381] (37-68)
  IPR001387 Cro/C1-type, helix-turn-helix domain [PS50943] (37-68)
  IPR001387 Cro/C1-type, helix-turn-helix domain [cd00093] (37-68)
  IPR010982 Lambda repressor-like, DNA-binding domain superfamily [G3DSA:1.10.260.40] (22-84)
  IPR010982 Lambda repressor-like, DNA-binding domain superfamily [SSF47413] (37-74)

Sequence (85 aa):
MKNELFEGLCESLNQAIAIEKGTAKPSRKFTYEPIDIRKIREKHDLSQKQFANKLGISPSTLRNWEQGSVYRNTKSNMRSTLISE

Foldseek 3Di:
DPVVVVVVVVVVVVQVVCCVVVVDPDPDDDDDDLDQLVVVCVVVVHDLCRVCVVVVHDSVVSVCSNVVNPPPPVPPPPVPPPPDD